Protein AF-E2BCV2-F1 (afdb_monomer_lite)

Radius of gyration: 12.21 Å; chains: 1; bounding box: 29×25×28 Å

Foldseek 3Di:
DDQPPDDQDDDDDPDDQAQVSVLCCVVPPSCVSCVPPDVVSVVVDDDDDDPDNSCPDPSNVVVVVVPD

InterPro domains:
  IPR036397 Ribonuclease H superfamily [G3DSA:3.30.420.10] (1-68)

Secondary structure (DSSP, 8-state):
-EETTEE------SS---HHHHHHIIIIIHHHHHTTS-HHHHTT--------GGGGSHHHHHHHHHH-

pLDDT: mean 92.88, std 3.71, range [83.75, 98.0]

Structure (mmCIF, N/CA/C/O backbone):
data_AF-E2BCV2-F1
#
_entry.id   AF-E2BCV2-F1
#
loop_
_atom_site.group_PDB
_atom_site.id
_atom_site.type_symbol
_atom_site.label_atom_id
_atom_site.label_alt_id
_atom_site.label_comp_id
_atom_site.label_asym_id
_atom_site.label_entity_id
_atom_site.label_seq_id
_atom_site.pdbx_PDB_ins_code
_atom_site.Cartn_x
_atom_site.Cartn_y
_atom_site.Cartn_z
_atom_site.occupancy
_atom_site.B_iso_or_equiv
_atom_site.auth_seq_id
_atom_site.auth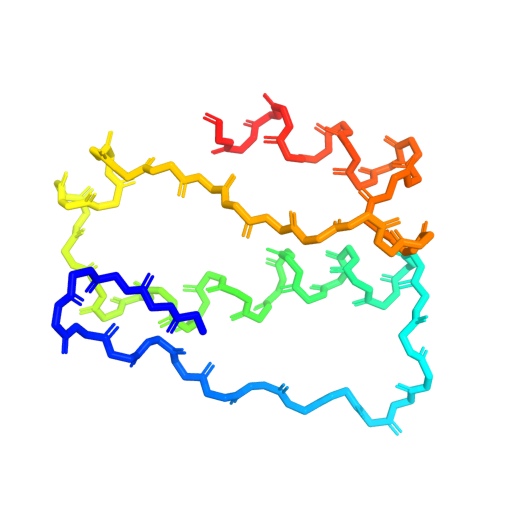_comp_id
_atom_site.auth_asym_id
_atom_site.auth_atom_id
_atom_site.pdbx_PDB_model_num
ATOM 1 N N . GLY A 1 1 ? -2.406 -10.509 0.312 1.00 86.50 1 GLY A N 1
ATOM 2 C CA . GLY A 1 1 ? -2.352 -10.127 1.739 1.00 86.50 1 GLY A CA 1
ATOM 3 C C . GLY A 1 1 ? -3.164 -11.106 2.562 1.00 86.50 1 GLY A C 1
ATOM 4 O O . GLY A 1 1 ? -3.932 -11.865 1.985 1.00 86.50 1 GLY A O 1
ATOM 5 N N . ILE A 1 2 ? -2.998 -11.106 3.880 1.00 89.38 2 ILE A N 1
ATOM 6 C CA . ILE A 1 2 ? -3.790 -11.942 4.795 1.00 89.38 2 ILE A CA 1
ATOM 7 C C . ILE A 1 2 ? -4.436 -11.005 5.815 1.00 89.38 2 ILE A C 1
ATOM 9 O O . ILE A 1 2 ? -3.745 -10.146 6.360 1.00 89.38 2 ILE A O 1
ATOM 13 N N . LEU A 1 3 ? -5.742 -11.150 6.026 1.00 89.62 3 LEU A N 1
ATOM 14 C CA . LEU A 1 3 ? -6.531 -10.427 7.020 1.00 89.62 3 LEU A CA 1
ATOM 15 C C . LEU A 1 3 ? -7.345 -11.458 7.796 1.00 89.62 3 LEU A C 1
ATOM 17 O O . LEU A 1 3 ? -8.285 -12.010 7.242 1.00 89.62 3 LEU A O 1
ATOM 21 N N . GLU A 1 4 ? -6.970 -11.739 9.043 1.00 86.88 4 GLU A N 1
ATOM 22 C CA . GLU A 1 4 ? -7.567 -12.830 9.831 1.00 86.88 4 GLU A CA 1
ATOM 23 C C . GLU A 1 4 ? -7.565 -14.166 9.056 1.00 86.88 4 GLU A C 1
ATOM 25 O O . GLU A 1 4 ? -6.492 -14.691 8.750 1.00 86.88 4 GLU A O 1
ATOM 30 N N . ASP A 1 5 ? -8.738 -14.706 8.723 1.00 86.88 5 ASP A N 1
ATOM 31 C CA . ASP A 1 5 ? -8.952 -15.919 7.929 1.00 86.88 5 ASP A CA 1
ATOM 32 C C . ASP A 1 5 ? -9.180 -15.644 6.426 1.00 86.88 5 ASP A C 1
ATOM 34 O O . ASP A 1 5 ? -9.350 -16.575 5.633 1.00 86.88 5 ASP A O 1
ATOM 38 N N . ILE A 1 6 ? -9.122 -14.377 6.004 1.00 86.06 6 ILE A N 1
ATOM 39 C CA . ILE A 1 6 ? -9.328 -13.935 4.624 1.00 86.06 6 ILE A CA 1
ATOM 40 C C . ILE A 1 6 ? -7.989 -13.771 3.900 1.00 86.06 6 ILE A C 1
ATOM 42 O O . ILE A 1 6 ? -7.107 -12.998 4.289 1.00 86.06 6 ILE A O 1
ATOM 46 N N . ILE A 1 7 ? -7.870 -14.430 2.747 1.00 89.12 7 ILE A N 1
ATOM 47 C CA . ILE A 1 7 ? -6.818 -14.133 1.774 1.00 89.12 7 ILE A CA 1
ATOM 48 C C . ILE A 1 7 ? -7.297 -12.985 0.885 1.00 89.12 7 ILE A C 1
ATOM 50 O O . ILE A 1 7 ? -8.198 -13.142 0.063 1.00 89.12 7 ILE A O 1
ATOM 54 N N . VAL A 1 8 ? -6.651 -11.829 1.018 1.00 88.00 8 VAL A N 1
ATOM 55 C CA . VAL A 1 8 ? -6.817 -10.708 0.087 1.00 88.00 8 VAL A CA 1
ATOM 56 C C . VAL A 1 8 ? -5.933 -10.971 -1.121 1.00 88.00 8 VAL A C 1
ATOM 58 O O . VAL A 1 8 ? -4.738 -11.218 -0.951 1.00 88.00 8 VAL A O 1
ATOM 61 N N . GLY A 1 9 ? -6.533 -10.920 -2.309 1.00 83.75 9 GLY A N 1
ATOM 62 C CA . GLY A 1 9 ? -6.040 -11.491 -3.564 1.00 83.75 9 GLY A CA 1
ATOM 63 C C . GLY A 1 9 ? -4.530 -11.453 -3.841 1.00 83.75 9 GLY A C 1
ATOM 64 O O . GLY A 1 9 ? -3.791 -10.554 -3.434 1.00 83.75 9 GLY A O 1
ATOM 65 N N . LEU A 1 10 ? -4.093 -12.457 -4.603 1.00 86.69 10 LEU A N 1
ATOM 66 C CA . LEU A 1 10 ? -2.784 -12.484 -5.246 1.00 86.69 10 LEU A CA 1
ATOM 67 C C . LEU A 1 10 ? -2.734 -11.388 -6.310 1.00 86.69 10 LEU A C 1
ATOM 69 O O . LEU A 1 10 ? -3.609 -11.315 -7.171 1.00 86.69 10 LEU A O 1
ATOM 73 N N . TYR A 1 11 ? -1.695 -10.568 -6.255 1.00 91.88 11 TYR A N 1
ATOM 74 C CA . TYR A 1 11 ? -1.376 -9.619 -7.306 1.00 91.88 11 TYR A CA 1
ATOM 75 C C . TYR A 1 11 ? 0.011 -9.948 -7.836 1.00 91.88 11 TYR A C 1
ATOM 77 O O . TYR A 1 11 ? 0.960 -10.078 -7.059 1.00 91.88 11 TYR A O 1
ATOM 85 N N . PHE A 1 12 ? 0.112 -10.099 -9.151 1.00 93.19 12 PHE A N 1
ATOM 86 C CA . PHE A 1 12 ? 1.372 -10.352 -9.829 1.00 93.19 12 PHE A CA 1
ATOM 87 C C . PHE A 1 12 ? 1.829 -9.061 -10.493 1.00 93.19 12 PHE A C 1
ATOM 89 O O . PHE A 1 12 ? 1.082 -8.436 -11.239 1.00 93.19 12 PHE A O 1
ATOM 96 N N . PHE A 1 13 ? 3.062 -8.657 -10.205 1.00 93.50 13 PHE A N 1
ATOM 97 C CA . PHE A 1 13 ? 3.690 -7.567 -10.933 1.00 93.50 13 PHE A CA 1
ATOM 98 C C . PHE A 1 13 ? 4.181 -8.106 -12.280 1.00 93.50 13 PHE A C 1
ATOM 100 O O . PHE A 1 13 ? 4.972 -9.045 -12.314 1.00 93.50 13 PHE A O 1
ATOM 107 N N . GLU A 1 14 ? 3.720 -7.503 -13.377 1.00 91.12 14 GLU A N 1
ATOM 108 C CA . GLU A 1 14 ? 4.153 -7.840 -14.747 1.00 91.12 14 GLU A CA 1
ATOM 109 C C . GLU A 1 14 ? 5.626 -7.469 -15.009 1.00 91.12 14 GLU A C 1
ATOM 111 O O . GLU A 1 14 ? 6.279 -8.006 -15.900 1.00 91.12 14 GLU A O 1
ATOM 116 N N . GLU A 1 15 ? 6.170 -6.548 -14.211 1.00 91.19 15 GLU A N 1
ATOM 117 C CA . GLU A 1 15 ? 7.554 -6.081 -14.276 1.00 91.19 15 GLU A CA 1
ATOM 118 C C . GLU A 1 15 ? 8.248 -6.229 -12.916 1.00 91.19 15 GLU A C 1
ATOM 120 O O . GLU A 1 15 ? 7.621 -6.504 -11.891 1.00 91.19 15 GLU A O 1
ATOM 125 N N . ASN A 1 16 ? 9.563 -5.995 -12.886 1.00 93.69 16 ASN A N 1
ATOM 126 C CA . ASN A 1 16 ? 10.321 -5.976 -11.639 1.00 93.69 16 ASN A CA 1
ATOM 127 C C . ASN A 1 16 ? 9.754 -4.950 -10.651 1.00 93.69 16 ASN A C 1
ATOM 129 O O . ASN A 1 16 ? 9.618 -3.764 -10.969 1.00 93.69 16 ASN A O 1
ATOM 133 N N . LEU A 1 17 ? 9.533 -5.402 -9.416 1.00 95.31 17 LEU A N 1
ATOM 134 C CA . LEU A 1 17 ? 9.060 -4.553 -8.336 1.00 95.31 17 LEU A CA 1
ATOM 135 C C . LEU A 1 17 ? 10.071 -3.441 -8.028 1.00 95.31 17 LEU A C 1
ATOM 137 O O . LEU A 1 17 ? 11.192 -3.674 -7.576 1.00 95.31 17 LEU A O 1
ATOM 141 N N . ASN A 1 18 ? 9.630 -2.206 -8.221 1.00 96.94 18 ASN A N 1
ATOM 142 C CA . ASN A 1 18 ? 10.323 -0.992 -7.819 1.00 96.94 18 ASN A CA 1
ATOM 143 C C . ASN A 1 18 ? 9.356 -0.018 -7.130 1.00 96.94 18 ASN A C 1
ATOM 145 O O . ASN A 1 18 ? 8.140 -0.214 -7.127 1.00 96.94 18 ASN A O 1
ATOM 149 N N . ALA A 1 19 ? 9.897 1.062 -6.568 1.00 97.19 19 ALA A N 1
ATOM 150 C CA . ALA A 1 19 ? 9.121 2.058 -5.834 1.00 97.19 19 ALA A CA 1
ATOM 151 C C . ALA A 1 19 ? 7.936 2.644 -6.623 1.00 97.19 19 ALA A C 1
ATOM 153 O O . ALA A 1 19 ? 6.868 2.838 -6.050 1.00 97.19 19 ALA A O 1
ATOM 154 N N . ALA A 1 20 ? 8.106 2.913 -7.922 1.00 97.25 20 ALA A N 1
ATOM 155 C CA . ALA A 1 20 ? 7.055 3.493 -8.755 1.00 97.25 20 ALA A CA 1
ATOM 156 C C . ALA A 1 20 ? 5.942 2.476 -9.036 1.00 97.25 20 ALA A C 1
ATOM 158 O O . ALA A 1 20 ? 4.767 2.778 -8.848 1.00 97.25 20 ALA A O 1
ATOM 159 N N . THR A 1 21 ? 6.311 1.250 -9.416 1.00 97.19 21 THR A N 1
ATOM 160 C CA . THR A 1 21 ? 5.343 0.162 -9.644 1.00 97.19 21 THR A CA 1
ATOM 161 C C . THR A 1 21 ? 4.594 -0.217 -8.368 1.00 97.19 21 THR A C 1
ATOM 163 O O . THR A 1 21 ? 3.392 -0.457 -8.416 1.00 97.19 21 THR A O 1
ATOM 166 N N . TYR A 1 22 ? 5.274 -0.197 -7.217 1.00 97.25 22 TYR A N 1
ATOM 167 C CA . TYR A 1 22 ? 4.657 -0.461 -5.924 1.00 97.25 22 TYR A CA 1
ATOM 168 C C . TYR A 1 22 ? 3.687 0.650 -5.528 1.00 97.25 22 TYR A C 1
ATOM 170 O O . TYR A 1 22 ? 2.571 0.368 -5.110 1.00 97.25 22 TYR A O 1
ATOM 178 N N . LEU A 1 23 ? 4.074 1.917 -5.712 1.00 97.69 23 LEU A N 1
ATOM 179 C CA . LEU A 1 23 ? 3.183 3.043 -5.445 1.00 97.69 23 LEU A CA 1
ATOM 180 C C . LEU A 1 23 ? 1.923 2.987 -6.317 1.00 97.69 23 LEU A C 1
ATOM 182 O O . LEU A 1 23 ? 0.829 3.179 -5.795 1.00 97.69 23 LEU A O 1
ATOM 186 N N . ARG A 1 24 ? 2.072 2.672 -7.610 1.00 97.25 24 ARG A N 1
ATOM 187 C CA . ARG A 1 24 ? 0.937 2.479 -8.521 1.00 97.25 24 ARG A CA 1
ATOM 188 C C . ARG A 1 24 ? 0.016 1.366 -8.026 1.00 97.25 24 ARG A C 1
ATOM 190 O O . ARG A 1 24 ? -1.181 1.582 -7.905 1.00 97.25 24 ARG A O 1
ATOM 197 N N . PHE A 1 25 ? 0.579 0.220 -7.643 1.00 96.44 25 PHE A N 1
ATOM 198 C CA . PHE A 1 25 ? -0.194 -0.871 -7.050 1.00 96.44 25 PHE A CA 1
ATOM 199 C C . PHE A 1 25 ? -0.974 -0.420 -5.803 1.00 96.44 25 PHE A C 1
ATOM 201 O O . PHE A 1 25 ? -2.167 -0.692 -5.696 1.00 96.44 25 PHE A O 1
ATOM 208 N N . LEU A 1 26 ? -0.336 0.305 -4.876 1.00 96.56 26 LEU A N 1
ATOM 209 C CA . LEU A 1 26 ? -1.001 0.804 -3.666 1.00 96.56 26 LEU A CA 1
ATOM 210 C C . LEU A 1 26 ? -2.164 1.759 -3.977 1.00 96.56 26 LEU A C 1
ATOM 212 O O . LEU A 1 26 ? -3.149 1.775 -3.241 1.00 96.56 26 LEU A O 1
ATOM 216 N N . GLN A 1 27 ? -2.040 2.558 -5.036 1.00 97.12 27 GLN A N 1
ATOM 217 C CA . GLN A 1 27 ? -3.018 3.573 -5.426 1.00 97.12 27 GLN A CA 1
ATOM 218 C C . GLN A 1 27 ? -4.181 3.003 -6.238 1.00 97.12 27 GLN A C 1
ATOM 220 O O . GLN A 1 27 ? -5.329 3.356 -5.971 1.00 97.12 27 GLN A O 1
ATOM 225 N N . ASP A 1 28 ? -3.884 2.114 -7.181 1.00 96.00 28 ASP A N 1
ATOM 226 C CA . ASP A 1 28 ? -4.823 1.732 -8.235 1.00 96.00 28 ASP A CA 1
ATOM 227 C C . ASP A 1 28 ? -5.379 0.317 -8.029 1.00 96.00 28 ASP A C 1
ATOM 229 O O . ASP A 1 28 ? -6.564 0.068 -8.250 1.00 96.00 28 ASP A O 1
ATOM 233 N N . ASP A 1 29 ? -4.554 -0.619 -7.556 1.00 95.44 29 ASP A N 1
ATOM 234 C CA . ASP A 1 29 ? -4.898 -2.043 -7.512 1.00 95.44 29 ASP A CA 1
ATOM 235 C C . ASP A 1 29 ? -5.314 -2.502 -6.111 1.00 95.44 29 ASP A C 1
ATOM 237 O O . ASP A 1 29 ? -6.346 -3.158 -5.942 1.00 95.44 29 ASP A O 1
ATOM 241 N N . LEU A 1 30 ? -4.556 -2.124 -5.078 1.00 94.50 30 LEU A N 1
ATOM 242 C CA . LEU A 1 30 ? -4.832 -2.522 -3.698 1.00 94.50 30 LEU A CA 1
ATOM 243 C C . LEU A 1 30 ? -6.245 -2.118 -3.229 1.00 94.50 30 LEU A C 1
ATOM 245 O O . LEU A 1 30 ? -6.915 -2.966 -2.637 1.00 94.50 30 LEU A O 1
ATOM 249 N N . PRO A 1 31 ? -6.770 -0.905 -3.510 1.00 92.38 31 PRO A N 1
ATOM 250 C CA . PRO A 1 31 ? -8.138 -0.558 -3.123 1.00 92.38 31 PRO A CA 1
ATOM 251 C C . PRO A 1 31 ? -9.184 -1.474 -3.766 1.00 92.38 31 PRO A C 1
ATOM 253 O O . PRO A 1 31 ? -10.167 -1.836 -3.122 1.00 92.38 31 PRO A O 1
ATOM 256 N N . ASN A 1 32 ? -8.952 -1.900 -5.011 1.00 93.69 32 ASN A N 1
ATOM 257 C CA . ASN A 1 32 ? -9.832 -2.835 -5.705 1.00 93.69 32 ASN A CA 1
ATOM 258 C C . ASN A 1 32 ? -9.782 -4.235 -5.085 1.00 93.69 32 ASN A C 1
ATOM 260 O O . ASN A 1 32 ? -10.819 -4.887 -4.982 1.00 93.69 32 ASN A O 1
ATOM 264 N N . LEU A 1 33 ? -8.614 -4.681 -4.618 1.00 92.50 33 LEU A N 1
ATOM 265 C CA . LEU A 1 33 ? -8.477 -5.950 -3.896 1.00 92.50 33 LEU A CA 1
ATOM 266 C C . LEU A 1 33 ? -9.156 -5.912 -2.520 1.00 92.50 33 LEU A C 1
ATOM 268 O O . LEU A 1 33 ? -9.700 -6.923 -2.079 1.00 92.50 33 LEU A O 1
ATOM 272 N N . LEU A 1 34 ? -9.162 -4.752 -1.859 1.00 91.81 34 LEU A N 1
ATOM 273 C CA . LEU A 1 34 ? -9.773 -4.566 -0.541 1.00 91.81 34 LEU A CA 1
ATOM 274 C C . LEU A 1 34 ? -11.278 -4.271 -0.591 1.00 91.81 34 LEU A C 1
ATOM 276 O O . LEU A 1 34 ? -11.926 -4.320 0.447 1.00 91.81 34 LEU A O 1
ATOM 280 N N . ARG A 1 35 ? -11.868 -4.013 -1.767 1.00 91.00 35 ARG A N 1
ATOM 281 C CA . ARG A 1 35 ? -13.282 -3.595 -1.898 1.00 91.00 35 ARG A CA 1
ATOM 282 C C . ARG A 1 35 ? -14.308 -4.595 -1.349 1.00 91.00 35 ARG A C 1
ATOM 284 O O . ARG A 1 35 ? -15.463 -4.237 -1.155 1.00 91.00 35 ARG A O 1
ATOM 291 N N . HIS A 1 36 ? -13.909 -5.856 -1.194 1.00 87.06 36 HIS A N 1
ATOM 292 C CA . HIS A 1 36 ? -14.751 -6.936 -0.675 1.00 87.06 36 HIS A CA 1
ATOM 293 C C . HIS A 1 36 ? -14.543 -7.189 0.823 1.00 87.06 36 HIS A C 1
ATOM 295 O O . HIS A 1 36 ? -15.239 -8.022 1.395 1.00 87.06 36 HIS A O 1
ATOM 301 N N . VAL A 1 37 ? -13.590 -6.493 1.444 1.00 89.38 37 VAL A N 1
ATOM 302 C CA . VAL A 1 37 ? -13.337 -6.557 2.882 1.00 89.38 37 VAL A CA 1
ATOM 303 C C . VAL A 1 37 ? -14.249 -5.550 3.577 1.00 89.38 37 VAL A C 1
ATOM 305 O O . VAL A 1 37 ? -14.439 -4.436 3.089 1.00 89.38 37 VAL A O 1
ATOM 308 N N . ASP A 1 38 ? -14.814 -5.943 4.716 1.00 90.56 38 ASP A N 1
ATOM 309 C CA . ASP A 1 38 ? -15.628 -5.053 5.539 1.00 90.56 38 ASP A CA 1
ATOM 310 C C . ASP A 1 38 ? -14.824 -3.806 5.960 1.00 90.56 38 ASP A C 1
ATOM 312 O O . ASP A 1 38 ? -13.671 -3.897 6.388 1.00 90.56 38 ASP A O 1
ATOM 316 N N . ASN A 1 39 ? -15.425 -2.621 5.833 1.00 89.06 39 ASN A N 1
ATOM 317 C CA . ASN A 1 39 ? -14.753 -1.364 6.157 1.00 89.06 39 ASN A CA 1
ATOM 318 C C . ASN A 1 39 ? -14.433 -1.223 7.651 1.00 89.06 39 ASN A C 1
ATOM 320 O O . ASN A 1 39 ? -13.453 -0.561 7.992 1.00 89.06 39 ASN A O 1
ATOM 324 N N . ASP A 1 40 ? -15.243 -1.795 8.539 1.00 92.12 40 ASP A N 1
ATOM 325 C CA . ASP A 1 40 ? -14.989 -1.757 9.978 1.00 92.12 40 ASP A CA 1
ATOM 326 C C . ASP A 1 40 ? -13.811 -2.658 10.343 1.00 92.12 40 ASP A C 1
ATOM 328 O O . ASP A 1 40 ? -12.963 -2.247 11.137 1.00 92.12 40 ASP A O 1
ATOM 332 N N . LEU A 1 41 ? -13.667 -3.799 9.660 1.00 89.81 41 LEU A N 1
ATOM 333 C CA . LEU A 1 41 ? -12.465 -4.628 9.750 1.00 89.81 41 LEU A CA 1
ATOM 334 C C . LEU A 1 41 ? -11.231 -3.871 9.230 1.00 89.81 41 LEU A C 1
ATOM 336 O O . LEU A 1 41 ? -10.212 -3.811 9.915 1.00 89.81 41 LEU A O 1
ATOM 340 N N . LEU A 1 42 ? -11.318 -3.214 8.065 1.00 88.69 42 LEU A N 1
ATOM 341 C CA . LEU A 1 42 ? -10.199 -2.438 7.502 1.00 88.69 42 LEU A CA 1
ATOM 342 C C . LEU A 1 42 ? -9.710 -1.300 8.416 1.00 88.69 42 LEU A C 1
ATOM 344 O O . LEU A 1 42 ? -8.553 -0.896 8.316 1.00 88.69 42 LEU A O 1
ATOM 348 N N . ARG A 1 43 ? -10.560 -0.776 9.306 1.00 89.19 43 ARG A N 1
ATOM 349 C CA . ARG A 1 43 ? -10.184 0.266 10.280 1.00 89.19 43 ARG A CA 1
ATOM 350 C C . ARG A 1 43 ? -9.469 -0.276 11.517 1.00 89.19 43 ARG A C 1
ATOM 352 O O . ARG A 1 43 ? -8.949 0.514 12.298 1.00 89.19 43 ARG A O 1
ATOM 359 N N . GLN A 1 44 ? -9.470 -1.591 11.716 1.00 90.06 44 GLN A N 1
ATOM 360 C CA . GLN A 1 44 ? -8.924 -2.249 12.905 1.00 90.06 44 GLN A CA 1
ATOM 361 C C . GLN A 1 44 ? -7.620 -3.012 12.628 1.00 90.06 44 GLN A C 1
ATOM 363 O O . GLN A 1 44 ? -7.005 -3.541 13.554 1.00 90.06 44 GLN A O 1
ATOM 368 N N . ILE A 1 45 ? -7.181 -3.065 11.369 1.00 89.38 45 ILE A N 1
ATOM 369 C CA . ILE A 1 45 ? -6.008 -3.834 10.939 1.00 89.38 45 ILE A CA 1
ATOM 370 C C . ILE A 1 45 ? -4.737 -2.985 10.895 1.00 89.38 45 ILE A C 1
ATOM 372 O O . ILE A 1 45 ? -4.766 -1.769 10.715 1.00 89.38 45 ILE A O 1
ATOM 376 N N . TRP A 1 46 ? -3.596 -3.667 10.989 1.00 90.88 46 TRP A N 1
ATOM 377 C CA . TRP A 1 46 ? -2.278 -3.077 10.783 1.00 90.88 46 TRP A CA 1
ATOM 378 C C . TRP A 1 46 ? -1.777 -3.387 9.376 1.00 90.88 46 TRP A C 1
ATOM 380 O O . TRP A 1 46 ? -1.821 -4.534 8.928 1.00 90.88 46 TRP A O 1
ATOM 390 N N . PHE A 1 47 ? -1.251 -2.376 8.687 1.00 91.81 47 PHE A N 1
ATOM 391 C CA . PHE A 1 47 ? -0.584 -2.579 7.406 1.00 91.81 47 PHE A CA 1
ATOM 392 C C . PHE A 1 47 ? 0.858 -3.058 7.634 1.00 91.81 47 PHE A C 1
ATOM 394 O O . PHE A 1 47 ? 1.683 -2.323 8.177 1.00 91.81 47 PHE A O 1
ATOM 401 N N . GLN A 1 48 ? 1.177 -4.285 7.213 1.00 92.50 48 GLN A N 1
ATOM 402 C CA . GLN A 1 48 ? 2.498 -4.896 7.392 1.00 92.50 48 GLN A CA 1
ATOM 403 C C . GLN A 1 48 ? 3.134 -5.269 6.045 1.00 92.50 48 GLN A C 1
ATOM 405 O O . GLN A 1 48 ? 2.494 -5.870 5.185 1.00 92.50 48 GLN A O 1
ATOM 410 N N . GLN A 1 49 ? 4.421 -4.951 5.889 1.00 92.19 49 GLN A N 1
ATOM 411 C CA . GLN A 1 49 ? 5.253 -5.280 4.726 1.00 92.19 49 GLN A CA 1
ATOM 412 C C . GLN A 1 49 ? 6.677 -5.637 5.179 1.00 92.19 49 GLN A C 1
ATOM 414 O O . GLN A 1 49 ? 7.066 -5.339 6.310 1.00 92.19 49 GLN A O 1
ATOM 419 N N . ASP A 1 50 ? 7.453 -6.283 4.311 1.00 93.81 50 ASP A N 1
ATOM 420 C CA . ASP A 1 50 ? 8.864 -6.574 4.572 1.00 93.81 50 ASP A CA 1
ATOM 421 C C . ASP A 1 50 ? 9.768 -5.343 4.327 1.00 93.81 50 ASP A C 1
ATOM 423 O O . ASP A 1 50 ? 9.315 -4.250 3.974 1.00 93.81 50 ASP A O 1
ATOM 427 N N . GLY A 1 51 ? 11.080 -5.525 4.499 1.00 92.75 51 GLY A N 1
ATOM 428 C CA . GLY A 1 51 ? 12.086 -4.475 4.321 1.00 92.75 51 GLY A CA 1
ATOM 429 C C . GLY A 1 51 ? 12.535 -4.215 2.877 1.00 92.75 51 GLY A C 1
ATOM 430 O O . GLY A 1 51 ? 13.607 -3.628 2.695 1.00 92.75 51 GLY A O 1
ATOM 431 N N . ALA A 1 52 ? 11.799 -4.663 1.851 1.00 94.94 52 ALA A N 1
ATOM 432 C CA . ALA A 1 52 ? 12.245 -4.533 0.466 1.00 94.94 52 ALA A CA 1
ATOM 433 C C . ALA A 1 52 ? 12.475 -3.059 0.056 1.00 94.94 52 ALA A C 1
ATOM 435 O O . ALA A 1 52 ? 11.706 -2.167 0.430 1.00 94.94 52 ALA A O 1
ATOM 436 N N . PRO A 1 53 ? 13.500 -2.752 -0.768 1.00 95.69 53 PRO A N 1
ATOM 437 C CA . PRO A 1 53 ? 13.808 -1.375 -1.156 1.00 95.69 53 PRO A CA 1
ATOM 438 C C . PRO A 1 53 ? 12.656 -0.613 -1.830 1.00 95.69 53 PRO A C 1
ATOM 440 O O . PRO A 1 53 ? 12.581 0.608 -1.692 1.00 95.69 53 PRO 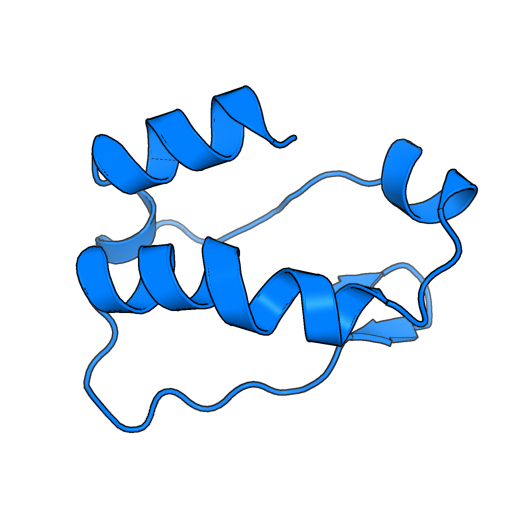A O 1
ATOM 443 N N . ALA A 1 54 ? 11.753 -1.308 -2.527 1.00 97.00 54 ALA A N 1
ATOM 444 C CA . ALA A 1 54 ? 10.578 -0.699 -3.151 1.00 97.00 54 ALA A CA 1
ATOM 445 C C . ALA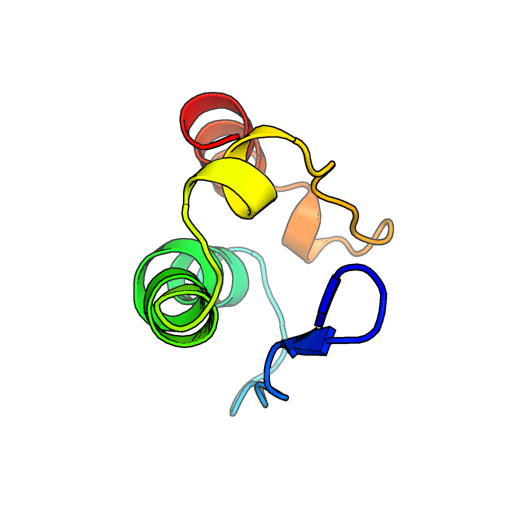 A 1 54 ? 9.627 -0.055 -2.123 1.00 97.00 54 ALA A C 1
ATOM 447 O O . ALA A 1 54 ? 9.014 0.972 -2.412 1.00 97.00 54 ALA A O 1
ATOM 448 N N . HIS A 1 55 ? 9.567 -0.600 -0.905 1.00 96.62 55 HIS A N 1
ATOM 449 C CA . HIS A 1 55 ? 8.623 -0.204 0.144 1.00 96.62 55 HIS A CA 1
ATOM 450 C C . HIS A 1 55 ? 9.059 1.045 0.925 1.00 96.62 55 HIS A C 1
ATOM 452 O O . HIS A 1 55 ? 8.251 1.688 1.589 1.00 96.62 55 HIS A O 1
ATOM 458 N N . ARG A 1 56 ? 10.344 1.414 0.844 1.00 95.69 56 ARG A N 1
ATOM 459 C CA . ARG A 1 56 ? 10.957 2.474 1.668 1.00 95.69 56 ARG A CA 1
ATOM 460 C C . ARG A 1 56 ? 11.243 3.779 0.924 1.00 95.69 56 ARG A C 1
ATOM 462 O O . ARG A 1 56 ? 11.920 4.655 1.459 1.00 95.69 56 ARG A O 1
ATOM 469 N N . SER A 1 57 ? 10.798 3.910 -0.325 1.00 97.12 57 SER A N 1
ATOM 470 C CA . SER A 1 57 ? 10.954 5.176 -1.047 1.00 97.12 57 SER A CA 1
ATOM 471 C C . S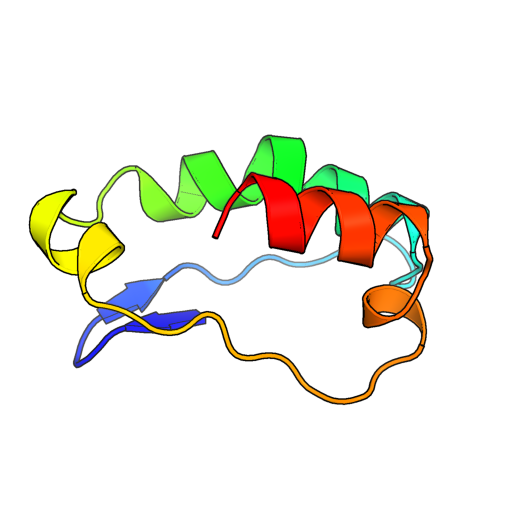ER A 1 57 ? 10.123 6.281 -0.388 1.00 97.12 57 SER A C 1
ATOM 473 O O . SER A 1 57 ? 9.060 6.011 0.165 1.00 97.12 57 SER A O 1
ATOM 475 N N . ARG A 1 58 ? 10.571 7.539 -0.488 1.00 97.44 58 ARG A N 1
ATOM 476 C CA . ARG A 1 58 ? 9.863 8.684 0.111 1.00 97.44 58 ARG A CA 1
ATOM 477 C C . ARG A 1 58 ? 8.414 8.808 -0.372 1.00 97.44 58 ARG A C 1
ATOM 479 O O . ARG A 1 58 ? 7.539 9.132 0.419 1.00 97.44 58 ARG A O 1
ATOM 486 N N . ALA A 1 59 ? 8.165 8.569 -1.660 1.00 97.81 59 ALA A N 1
ATOM 487 C CA . ALA A 1 59 ? 6.821 8.668 -2.223 1.00 97.81 59 ALA A CA 1
ATOM 488 C C . ALA A 1 59 ? 5.893 7.573 -1.669 1.00 97.81 59 ALA A C 1
ATOM 490 O O . ALA A 1 59 ? 4.756 7.859 -1.305 1.00 97.81 59 ALA A O 1
ATOM 491 N N . VAL A 1 60 ? 6.404 6.343 -1.540 1.00 97.88 60 VAL A N 1
ATOM 492 C CA . VAL A 1 60 ? 5.662 5.219 -0.953 1.00 97.88 60 VAL A CA 1
ATOM 493 C C . VAL A 1 60 ? 5.373 5.467 0.524 1.00 97.88 60 VAL A C 1
ATOM 495 O O . VAL A 1 60 ? 4.225 5.356 0.939 1.00 97.88 60 VAL A O 1
ATOM 498 N N . THR A 1 61 ? 6.371 5.854 1.321 1.00 96.44 61 THR A N 1
ATOM 499 C CA . THR A 1 61 ? 6.164 6.083 2.759 1.00 96.44 61 THR A CA 1
ATOM 500 C C . THR A 1 61 ? 5.224 7.254 3.025 1.00 96.44 61 THR A C 1
ATOM 502 O O . THR A 1 61 ? 4.374 7.162 3.904 1.00 96.44 61 THR A O 1
ATOM 505 N N . GLN A 1 62 ? 5.308 8.327 2.233 1.00 98.00 62 GLN A N 1
ATOM 506 C CA . GLN A 1 62 ? 4.368 9.444 2.314 1.00 98.00 62 GLN A CA 1
ATOM 507 C C . GLN A 1 62 ? 2.937 9.016 1.967 1.00 98.00 62 GLN A C 1
ATOM 509 O O . GLN A 1 62 ? 2.003 9.444 2.637 1.00 98.00 62 GLN A O 1
ATOM 514 N N . TYR A 1 63 ? 2.755 8.172 0.948 1.00 97.62 6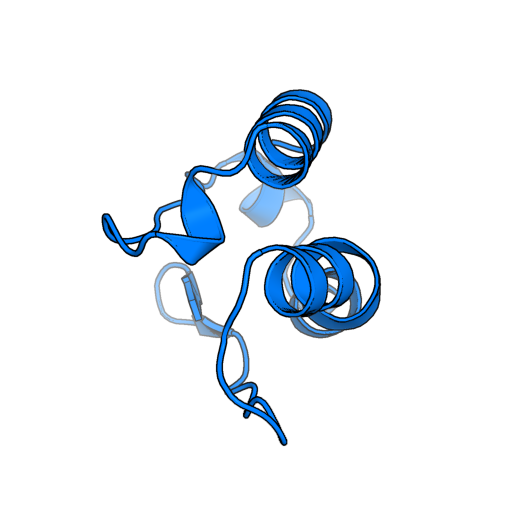3 TYR A N 1
ATOM 515 C CA . TYR A 1 63 ? 1.439 7.626 0.624 1.00 97.62 63 TYR A CA 1
ATOM 516 C C . TYR A 1 63 ? 0.885 6.775 1.770 1.00 97.62 63 TYR A C 1
ATOM 518 O O . TYR A 1 63 ? -0.252 6.987 2.182 1.00 97.62 63 TYR A O 1
ATOM 526 N N . LEU A 1 64 ? 1.696 5.860 2.310 1.00 95.25 64 LEU A N 1
ATOM 527 C CA . LEU A 1 64 ? 1.285 4.979 3.403 1.00 95.25 64 LEU A CA 1
ATOM 528 C C . LEU A 1 64 ? 0.871 5.780 4.643 1.00 95.25 64 LEU A C 1
ATOM 530 O O . LEU A 1 64 ? -0.244 5.593 5.105 1.00 95.25 64 LEU A O 1
ATOM 534 N N . ASN A 1 65 ? 1.692 6.739 5.086 1.00 95.00 65 ASN A N 1
ATOM 535 C CA . ASN A 1 65 ? 1.392 7.598 6.243 1.00 95.00 65 ASN A CA 1
ATOM 536 C C . ASN A 1 65 ? 0.121 8.446 6.079 1.00 95.00 65 ASN A C 1
ATOM 538 O O . ASN A 1 65 ? -0.462 8.887 7.063 1.00 95.00 65 ASN A O 1
A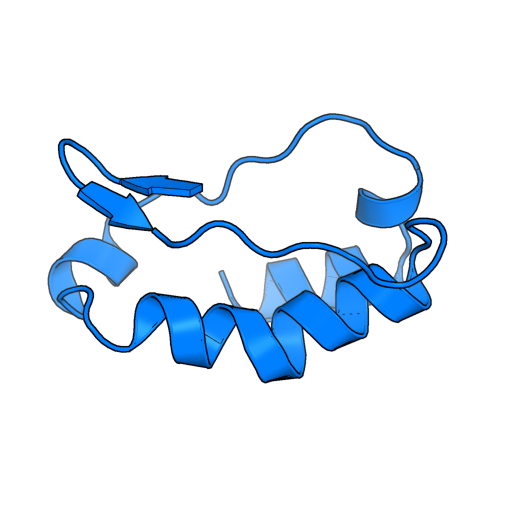TOM 542 N N . ASN A 1 66 ? -0.265 8.753 4.840 1.00 94.81 66 ASN A N 1
ATOM 543 C CA . ASN A 1 66 ? -1.480 9.515 4.566 1.00 94.81 66 ASN A CA 1
ATOM 544 C C . ASN A 1 66 ? -2.722 8.619 4.480 1.00 94.81 66 ASN A C 1
ATOM 546 O O . ASN A 1 66 ? -3.841 9.125 4.572 1.00 94.81 66 ASN A O 1
ATOM 550 N N . ARG A 1 67 ? -2.543 7.321 4.207 1.00 90.25 67 ARG A N 1
ATOM 551 C CA . ARG A 1 67 ? -3.631 6.399 3.871 1.00 90.25 67 ARG A CA 1
ATOM 552 C C . ARG A 1 67 ? -4.009 5.468 5.021 1.00 90.25 67 ARG A C 1
ATOM 554 O O . ARG A 1 67 ? -5.191 5.124 5.100 1.00 90.25 67 ARG A O 1
ATOM 561 N N . PHE A 1 68 ? -3.034 5.073 5.837 1.00 88.31 68 PHE A N 1
ATOM 562 C CA . PHE A 1 68 ? -3.131 4.112 6.936 1.00 88.31 68 PHE A CA 1
ATOM 563 C C . PHE A 1 68 ? -2.590 4.740 8.220 1.00 88.31 68 PHE A C 1
ATOM 565 O O . PHE A 1 68 ? -3.198 4.483 9.279 1.00 88.31 68 PHE A O 1
#

Organism: Harpegnathos saltator (NCBI:txid610380)

Sequence (68 aa):
GILEDIIVGLYFFEENLNAATYLRFLQDDLPNLLRHVDNDLLRQIWFQQDGAPAHRSRAVTQYLNNRF